Protein AF-A0A7W0YU70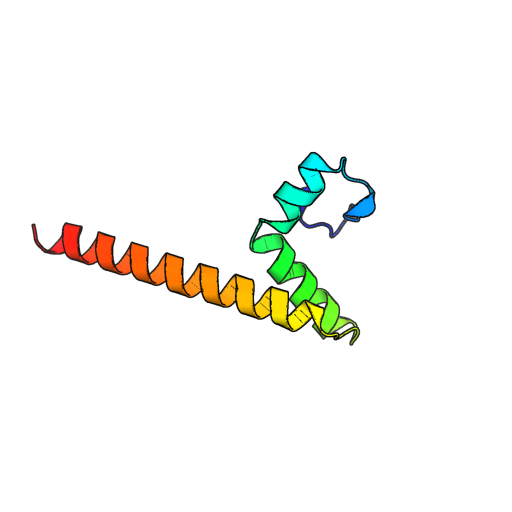-F1 (afdb_monomer_lite)

Radius of gyration: 15.94 Å; chains: 1; bounding box: 41×20×47 Å

pLDDT: mean 84.94, std 12.13, range [49.22, 97.06]

Structure (mmCIF, N/CA/C/O backbone):
data_AF-A0A7W0YU70-F1
#
_entry.id   AF-A0A7W0YU70-F1
#
loop_
_atom_site.group_PDB
_atom_site.id
_atom_site.type_symbol
_atom_site.label_atom_id
_atom_site.label_alt_id
_atom_site.label_comp_id
_atom_site.label_asym_id
_atom_site.label_entity_id
_atom_site.label_seq_id
_atom_site.pdbx_PDB_ins_code
_atom_site.Cartn_x
_atom_site.Cartn_y
_atom_site.Cartn_z
_atom_site.occupancy
_atom_site.B_iso_or_equiv
_atom_site.auth_seq_id
_atom_site.auth_comp_id
_atom_site.auth_asym_id
_atom_site.auth_atom_id
_atom_site.pdbx_PDB_model_num
ATOM 1 N N . MET A 1 1 ? 9.432 11.773 4.087 1.00 52.53 1 MET A N 1
ATOM 2 C CA . MET A 1 1 ? 8.755 10.603 3.479 1.00 52.53 1 MET A CA 1
ATOM 3 C C . MET A 1 1 ? 9.026 10.434 1.972 1.00 52.53 1 MET A C 1
ATOM 5 O O . MET A 1 1 ? 8.302 9.697 1.329 1.00 52.53 1 MET A O 1
ATOM 9 N N . PHE A 1 2 ? 10.070 11.054 1.395 1.00 54.59 2 PHE A N 1
ATOM 10 C CA . PHE A 1 2 ? 10.375 10.934 -0.046 1.00 54.59 2 PHE A CA 1
ATOM 11 C C . PHE A 1 2 ? 11.467 9.899 -0.367 1.00 54.59 2 PHE A C 1
ATOM 13 O O . PHE A 1 2 ? 11.479 9.341 -1.454 1.00 54.59 2 PHE A O 1
ATOM 20 N N . LEU A 1 3 ? 12.364 9.615 0.587 1.00 58.88 3 LEU A N 1
ATOM 21 C CA . LEU A 1 3 ? 13.433 8.623 0.414 1.00 58.88 3 LEU A CA 1
ATOM 22 C C . LEU A 1 3 ? 12.855 7.218 0.181 1.00 58.88 3 LEU A C 1
ATOM 24 O O . LEU A 1 3 ? 13.148 6.605 -0.832 1.00 58.88 3 LEU A O 1
ATOM 28 N N . PHE A 1 4 ? 11.933 6.768 1.034 1.00 55.19 4 PHE A N 1
ATOM 29 C CA . PHE A 1 4 ? 11.307 5.437 0.957 1.00 55.19 4 PHE A CA 1
ATOM 30 C C . PHE A 1 4 ? 10.190 5.308 -0.089 1.00 55.19 4 PHE A C 1
ATOM 32 O O . PHE A 1 4 ? 9.522 4.284 -0.166 1.00 55.19 4 PHE A O 1
ATOM 39 N N . ALA A 1 5 ? 9.954 6.349 -0.887 1.00 59.19 5 ALA A N 1
ATOM 40 C CA . ALA A 1 5 ? 8.913 6.359 -1.910 1.00 59.19 5 ALA A CA 1
ATOM 41 C C . ALA A 1 5 ? 9.328 5.588 -3.180 1.00 59.19 5 ALA A C 1
ATOM 43 O O . ALA A 1 5 ? 8.529 5.432 -4.098 1.00 59.19 5 ALA A O 1
ATOM 44 N N . THR A 1 6 ? 10.585 5.130 -3.264 1.00 64.06 6 THR A N 1
ATOM 45 C CA . THR A 1 6 ? 11.201 4.490 -4.445 1.00 64.06 6 THR A CA 1
ATOM 46 C C . THR A 1 6 ? 11.077 5.283 -5.753 1.00 64.06 6 THR A C 1
ATOM 48 O O . THR A 1 6 ? 11.196 4.761 -6.863 1.00 64.06 6 THR A O 1
ATOM 51 N N . THR A 1 7 ? 10.788 6.579 -5.655 1.00 65.44 7 THR A N 1
ATOM 52 C CA . THR A 1 7 ? 10.691 7.487 -6.801 1.00 65.44 7 THR A CA 1
ATOM 53 C C . THR A 1 7 ? 12.072 7.919 -7.278 1.00 65.44 7 THR A C 1
ATOM 55 O O . THR A 1 7 ? 12.297 7.959 -8.481 1.00 65.44 7 THR A O 1
ATOM 58 N N . PHE A 1 8 ? 13.000 8.175 -6.348 1.00 65.81 8 PHE A N 1
ATOM 59 C CA . PHE A 1 8 ? 14.382 8.572 -6.651 1.00 65.81 8 PHE A CA 1
ATOM 60 C C . PHE A 1 8 ? 15.425 7.471 -6.404 1.00 65.81 8 PHE A C 1
ATOM 62 O O . PHE A 1 8 ? 16.481 7.501 -7.026 1.00 65.81 8 PHE A O 1
ATOM 69 N N . PHE A 1 9 ? 15.134 6.492 -5.537 1.00 65.56 9 PHE A N 1
ATOM 70 C CA . PHE A 1 9 ? 16.012 5.351 -5.245 1.00 65.56 9 PHE A CA 1
ATOM 71 C C . PHE A 1 9 ? 15.260 4.037 -5.488 1.00 65.56 9 PHE A C 1
ATOM 73 O O . PHE A 1 9 ? 14.305 3.765 -4.761 1.00 65.56 9 PHE A O 1
ATOM 80 N N . PRO A 1 10 ? 15.627 3.232 -6.500 1.00 69.69 10 PRO A N 1
ATOM 81 C CA . PRO A 1 10 ? 14.942 1.971 -6.753 1.00 69.69 10 PRO A CA 1
ATOM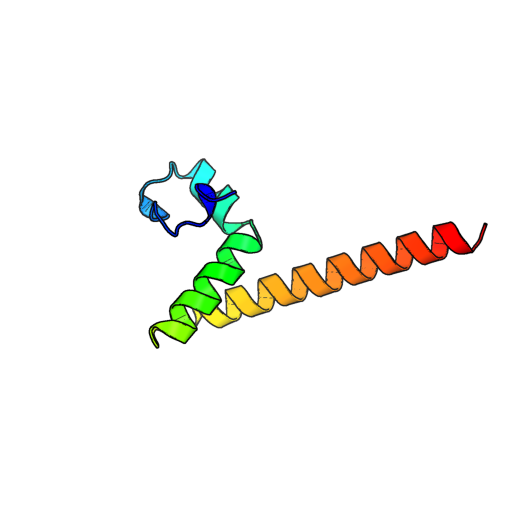 82 C C . PRO A 1 10 ? 15.123 1.002 -5.581 1.00 69.69 10 PRO A C 1
ATOM 84 O O . PRO A 1 10 ? 16.133 1.039 -4.879 1.00 69.69 10 PRO A O 1
ATOM 87 N N . LEU A 1 11 ? 14.130 0.129 -5.388 1.00 71.94 11 LEU A N 1
ATOM 88 C CA . LEU A 1 11 ? 14.061 -0.797 -4.256 1.00 71.94 11 LEU A CA 1
ATOM 89 C C . LEU A 1 11 ? 15.333 -1.660 -4.125 1.00 71.94 11 LEU A C 1
ATOM 91 O O . LEU A 1 11 ? 15.826 -1.859 -3.022 1.00 71.94 11 LEU A O 1
ATOM 95 N N . SER A 1 12 ? 15.932 -2.036 -5.260 1.00 75.12 12 SER A N 1
ATOM 96 C CA . SER A 1 12 ? 17.155 -2.844 -5.369 1.00 75.12 12 SER A CA 1
ATOM 97 C C . SER A 1 12 ? 18.425 -2.207 -4.791 1.00 75.12 12 SER A C 1
ATOM 99 O O . SER A 1 12 ? 19.466 -2.856 -4.752 1.00 75.12 12 SER A O 1
ATOM 101 N N . VAL A 1 13 ? 18.389 -0.923 -4.421 1.00 78.50 13 VAL A N 1
ATOM 102 C CA . VAL A 1 13 ? 19.528 -0.212 -3.810 1.00 78.50 13 VAL A CA 1
ATOM 103 C C . VAL A 1 13 ? 19.489 -0.321 -2.284 1.00 78.50 13 VAL A C 1
ATOM 105 O O . VAL A 1 13 ? 20.493 -0.063 -1.618 1.00 78.50 13 VAL A O 1
ATOM 108 N N . TYR A 1 14 ? 18.346 -0.702 -1.710 1.00 75.25 14 TYR A N 1
ATOM 109 C CA . TYR A 1 14 ? 18.226 -0.855 -0.269 1.00 75.25 14 TYR A CA 1
ATOM 110 C C . TYR A 1 14 ? 18.865 -2.163 0.218 1.00 75.25 14 TYR A C 1
ATOM 112 O O . TYR A 1 14 ? 18.762 -3.189 -0.448 1.00 75.25 14 TYR A O 1
ATOM 120 N N . PRO A 1 15 ? 19.493 -2.156 1.409 1.00 82.31 15 PRO A N 1
ATOM 121 C CA . PRO A 1 15 ? 19.788 -3.383 2.137 1.00 82.31 15 PRO A CA 1
ATOM 122 C C . PRO A 1 15 ? 18.507 -4.200 2.331 1.00 82.31 15 PRO A C 1
ATOM 124 O O . PRO A 1 15 ? 17.463 -3.623 2.637 1.00 82.31 15 PRO A O 1
ATOM 127 N N . GLU A 1 16 ? 18.601 -5.525 2.238 1.00 83.50 16 GLU A N 1
ATOM 128 C CA . GLU A 1 16 ? 17.455 -6.451 2.255 1.00 83.50 16 GLU A CA 1
ATOM 129 C C . GLU A 1 16 ? 16.470 -6.185 3.411 1.00 83.50 16 GLU A C 1
ATOM 131 O O . GLU A 1 16 ? 15.260 -6.132 3.218 1.00 83.50 16 GLU A O 1
ATOM 136 N N . ALA A 1 17 ? 16.972 -5.905 4.619 1.00 83.44 17 ALA A N 1
ATOM 137 C CA . ALA A 1 17 ? 16.124 -5.584 5.770 1.00 83.44 17 ALA A CA 1
ATOM 138 C C . ALA A 1 17 ? 15.248 -4.332 5.558 1.00 83.44 17 ALA A C 1
ATOM 140 O O . ALA A 1 17 ? 14.112 -4.276 6.025 1.00 83.44 17 ALA A O 1
ATOM 141 N N . ILE A 1 18 ? 15.769 -3.320 4.863 1.00 82.31 18 ILE A N 1
ATOM 142 C CA . ILE A 1 18 ? 15.048 -2.075 4.576 1.00 82.31 18 ILE A CA 1
ATOM 143 C C . ILE A 1 18 ? 14.058 -2.289 3.431 1.00 82.31 18 ILE A C 1
ATOM 145 O O . ILE A 1 18 ? 12.969 -1.720 3.466 1.00 82.31 18 ILE A O 1
ATOM 149 N N . GLU A 1 19 ? 14.391 -3.138 2.460 1.00 82.25 19 GLU A N 1
ATOM 150 C CA . GLU A 1 19 ? 13.485 -3.514 1.374 1.00 82.25 19 GLU A CA 1
ATOM 151 C C . GLU A 1 19 ? 12.176 -4.106 1.914 1.00 82.25 19 GLU A C 1
ATOM 153 O O . GLU A 1 19 ? 11.100 -3.610 1.575 1.00 82.25 19 GLU A O 1
ATOM 158 N N . TRP A 1 20 ? 12.255 -5.064 2.842 1.00 84.38 20 TRP A N 1
ATOM 159 C CA . TRP A 1 20 ? 11.071 -5.640 3.489 1.00 84.38 20 TRP A CA 1
ATOM 160 C C . TRP A 1 20 ? 10.226 -4.597 4.228 1.00 84.38 20 TRP A C 1
ATOM 162 O O . TRP A 1 20 ? 8.997 -4.619 4.149 1.00 84.38 20 TRP A O 1
ATOM 172 N N . ILE A 1 21 ? 10.870 -3.651 4.920 1.00 85.69 21 ILE A N 1
ATOM 173 C CA . ILE A 1 21 ? 10.167 -2.571 5.626 1.00 85.69 21 ILE A CA 1
ATOM 174 C C . ILE A 1 21 ? 9.429 -1.672 4.633 1.00 85.69 21 ILE A C 1
ATOM 176 O O . ILE A 1 21 ? 8.277 -1.323 4.873 1.00 85.69 21 ILE A O 1
ATOM 180 N N . VAL A 1 22 ? 10.073 -1.296 3.527 1.00 83.62 22 VAL A N 1
ATOM 181 C CA . VAL A 1 22 ? 9.473 -0.425 2.508 1.00 83.62 22 VAL A CA 1
ATOM 182 C C . VAL A 1 22 ? 8.309 -1.119 1.812 1.00 83.62 22 VAL A C 1
ATOM 184 O O . VAL A 1 22 ? 7.256 -0.501 1.662 1.00 83.62 22 VAL A O 1
ATOM 187 N N . GLN A 1 23 ? 8.461 -2.395 1.450 1.00 84.94 23 GLN A N 1
ATOM 188 C CA . GLN A 1 23 ? 7.379 -3.186 0.861 1.00 84.94 23 GLN A CA 1
ATOM 189 C C . GLN A 1 23 ? 6.179 -3.302 1.807 1.00 84.94 23 GLN A C 1
ATOM 191 O O . GLN A 1 23 ? 5.044 -3.282 1.355 1.00 84.94 23 GLN A O 1
ATOM 196 N N . ALA A 1 24 ? 6.404 -3.344 3.122 1.00 86.56 24 ALA A N 1
ATOM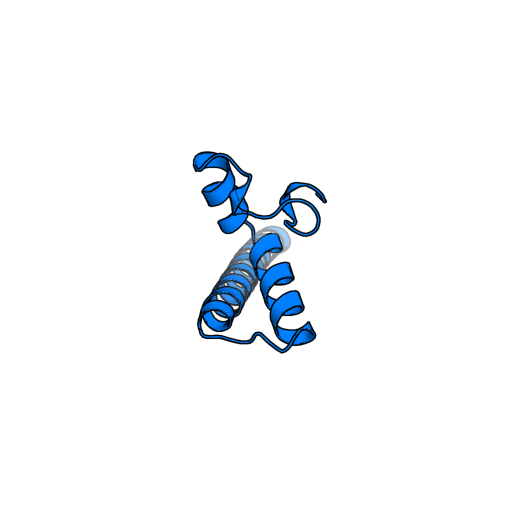 197 C CA . ALA A 1 24 ? 5.328 -3.367 4.108 1.00 86.56 24 ALA A CA 1
ATOM 198 C C . ALA A 1 24 ? 4.609 -2.016 4.291 1.00 86.56 24 ALA A C 1
ATOM 200 O O . ALA A 1 24 ? 3.668 -1.943 5.081 1.00 86.56 24 ALA A O 1
ATOM 201 N N . LEU A 1 25 ? 5.025 -0.933 3.624 1.00 88.12 25 LEU A N 1
ATOM 202 C CA . LEU A 1 25 ? 4.360 0.363 3.739 1.00 88.12 25 LEU A CA 1
ATOM 203 C C . LEU A 1 25 ? 3.230 0.502 2.705 1.00 88.12 25 LEU A C 1
ATOM 205 O O . LEU A 1 25 ? 3.463 0.324 1.509 1.00 88.12 25 LEU A O 1
ATOM 209 N N . PRO A 1 26 ? 2.034 0.986 3.099 1.00 88.62 26 PRO A N 1
ATOM 210 C CA . PRO A 1 26 ? 0.948 1.248 2.147 1.00 88.62 26 PRO A CA 1
ATOM 211 C C . PRO A 1 26 ? 1.339 2.278 1.079 1.00 88.62 26 PRO A C 1
ATOM 213 O O . PRO A 1 26 ? 0.853 2.235 -0.049 1.00 88.62 26 PRO A O 1
ATOM 216 N N . LEU A 1 27 ? 2.249 3.197 1.416 1.00 89.06 27 LEU A N 1
ATOM 217 C CA . LEU A 1 27 ? 2.731 4.217 0.490 1.00 89.06 27 LEU A CA 1
ATOM 218 C C . LEU A 1 27 ? 3.471 3.610 -0.713 1.00 89.06 27 LEU A C 1
ATOM 220 O O . LEU A 1 27 ? 3.316 4.111 -1.824 1.00 89.06 27 LEU A O 1
ATOM 224 N N . TYR A 1 28 ? 4.235 2.533 -0.503 1.00 88.56 28 TYR A N 1
ATOM 225 C CA . TYR A 1 28 ? 4.953 1.837 -1.571 1.00 88.56 28 TYR A CA 1
ATOM 226 C C . TYR A 1 28 ? 3.969 1.249 -2.595 1.00 88.56 28 TYR A C 1
ATOM 228 O O . TYR A 1 28 ? 4.033 1.587 -3.779 1.00 88.56 28 TYR A O 1
ATOM 236 N N . HIS A 1 29 ? 2.975 0.494 -2.116 1.00 90.75 29 HIS A N 1
ATOM 237 C CA . HIS A 1 29 ? 1.928 -0.101 -2.952 1.00 90.75 29 HIS A CA 1
ATOM 238 C C . HIS A 1 29 ? 1.114 0.939 -3.738 1.00 90.75 29 HIS A C 1
ATOM 240 O O . HIS A 1 29 ? 0.781 0.717 -4.903 1.00 90.75 29 HIS A O 1
ATOM 246 N N . GLY A 1 30 ? 0.815 2.095 -3.134 1.00 91.00 30 GLY A N 1
ATOM 247 C CA . GLY A 1 30 ? 0.121 3.190 -3.819 1.00 91.00 30 GLY A CA 1
ATOM 248 C C . GLY A 1 30 ? 0.934 3.783 -4.972 1.00 91.00 30 GLY A C 1
ATOM 249 O O . GLY A 1 30 ? 0.409 3.971 -6.071 1.00 91.00 30 GLY A O 1
ATOM 250 N N . ILE A 1 31 ? 2.223 4.042 -4.748 1.00 89.94 31 ILE A N 1
ATOM 251 C CA . ILE A 1 31 ? 3.117 4.602 -5.771 1.00 89.94 31 ILE A CA 1
ATOM 252 C C . ILE A 1 31 ? 3.314 3.617 -6.918 1.00 89.94 31 ILE A C 1
ATOM 254 O O . ILE A 1 31 ? 3.255 4.015 -8.082 1.00 89.94 31 ILE A O 1
ATOM 258 N N . GLU A 1 32 ? 3.553 2.344 -6.613 1.00 90.00 32 GLU A N 1
ATOM 259 C CA . GLU A 1 32 ? 3.763 1.324 -7.636 1.00 90.00 32 GLU A CA 1
ATOM 260 C C . GLU A 1 32 ? 2.517 1.120 -8.506 1.00 90.00 32 GLU A C 1
ATOM 262 O O . GLU A 1 32 ? 2.626 1.057 -9.734 1.00 90.00 32 GLU A O 1
ATOM 267 N N . LEU A 1 33 ? 1.328 1.113 -7.895 1.00 92.00 33 LEU A N 1
ATOM 268 C CA . LEU A 1 33 ? 0.062 1.028 -8.618 1.00 92.00 33 LEU A CA 1
ATOM 269 C C . LEU A 1 33 ? -0.135 2.220 -9.567 1.00 92.00 33 LEU A C 1
ATOM 271 O O . LEU A 1 33 ? -0.395 2.020 -10.753 1.00 92.00 33 LEU A O 1
ATOM 275 N N . VAL A 1 34 ? 0.040 3.454 -9.080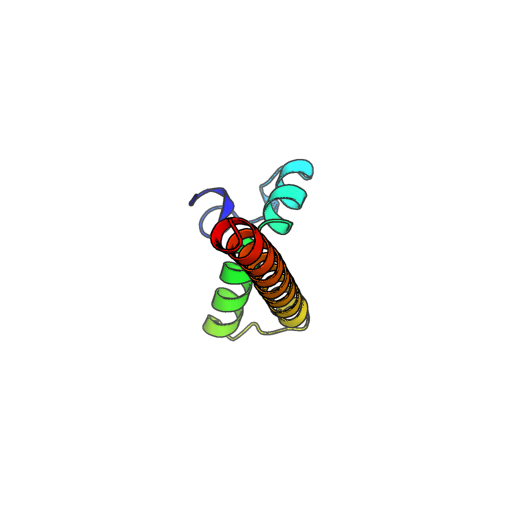 1.00 92.69 34 VAL A N 1
ATOM 276 C CA . VAL A 1 34 ? -0.091 4.667 -9.909 1.00 92.69 34 VAL A CA 1
ATOM 277 C C . VAL A 1 34 ? 0.939 4.679 -11.037 1.00 92.69 34 VAL A C 1
ATOM 279 O O . VAL A 1 34 ? 0.604 5.007 -12.177 1.00 92.69 34 VAL A O 1
ATOM 282 N N . ARG A 1 35 ? 2.184 4.290 -10.742 1.00 90.94 35 ARG A N 1
ATOM 283 C CA . ARG A 1 35 ? 3.273 4.227 -11.722 1.00 90.94 35 ARG A CA 1
ATOM 284 C C . ARG A 1 35 ? 2.935 3.261 -12.849 1.00 90.94 35 ARG A C 1
ATOM 286 O O . ARG A 1 35 ? 3.004 3.656 -14.006 1.00 90.94 35 ARG A O 1
ATOM 293 N N . ALA A 1 36 ? 2.529 2.039 -12.516 1.00 91.69 36 ALA A N 1
ATOM 294 C CA . ALA A 1 36 ? 2.181 1.025 -13.502 1.00 91.69 36 ALA A CA 1
ATOM 295 C C . ALA A 1 36 ? 0.977 1.414 -14.366 1.00 91.69 36 ALA A C 1
ATOM 297 O O . ALA A 1 36 ? 0.993 1.197 -15.576 1.00 91.69 36 ALA A O 1
ATOM 298 N N . LEU A 1 37 ? -0.051 2.016 -13.761 1.00 92.75 37 LEU A N 1
ATOM 299 C CA . LEU A 1 37 ? -1.214 2.513 -14.498 1.00 92.75 37 LEU A CA 1
ATOM 300 C C . LEU A 1 37 ? -0.839 3.666 -15.440 1.00 92.75 37 LEU A C 1
ATOM 302 O O . LEU A 1 37 ? -1.368 3.747 -16.543 1.00 92.75 37 LEU A O 1
ATOM 306 N N . SER A 1 38 ? 0.099 4.524 -15.033 1.00 92.06 38 SER A N 1
ATOM 307 C CA . SER A 1 38 ? 0.548 5.668 -15.839 1.00 92.06 38 SER A CA 1
ATOM 308 C C . SER A 1 38 ? 1.460 5.260 -16.998 1.00 92.06 38 SER A C 1
ATOM 310 O O . SER A 1 38 ? 1.394 5.856 -18.069 1.00 92.06 38 SER A O 1
ATOM 312 N N . THR A 1 39 ? 2.323 4.258 -16.804 1.00 92.00 39 THR A N 1
ATOM 313 C CA . THR A 1 39 ? 3.248 3.771 -17.842 1.00 92.00 39 THR A CA 1
ATOM 314 C C . THR A 1 39 ? 2.650 2.673 -18.721 1.00 92.00 39 THR A C 1
ATOM 316 O O . THR A 1 39 ? 3.286 2.256 -19.686 1.00 92.00 39 THR A O 1
ATOM 319 N N . GLY A 1 40 ? 1.456 2.175 -18.386 1.00 91.25 40 GLY A N 1
ATOM 320 C CA . GLY A 1 40 ? 0.828 1.033 -19.054 1.00 91.25 40 GLY A CA 1
ATOM 321 C C . GLY A 1 40 ? 1.459 -0.322 -18.707 1.00 91.25 40 GLY A C 1
ATOM 322 O O . GLY A 1 40 ? 1.028 -1.343 -19.236 1.00 91.25 40 GLY A O 1
ATOM 323 N N . ALA A 1 41 ? 2.444 -0.365 -17.803 1.00 90.69 41 ALA A N 1
ATOM 324 C CA . ALA A 1 41 ? 3.125 -1.583 -17.360 1.00 90.69 41 ALA A CA 1
ATOM 325 C C . ALA A 1 41 ? 2.306 -2.349 -16.302 1.00 90.69 41 ALA A C 1
ATOM 327 O O . ALA A 1 41 ? 2.786 -2.637 -15.203 1.00 90.69 41 ALA A O 1
ATOM 328 N N . VAL A 1 42 ? 1.039 -2.634 -16.608 1.00 92.25 42 VAL A N 1
ATOM 329 C CA . VAL A 1 42 ? 0.121 -3.342 -15.709 1.00 92.25 42 VAL A CA 1
ATOM 330 C C . VAL A 1 42 ? 0.378 -4.848 -15.781 1.00 92.25 42 VAL A C 1
ATOM 332 O O . VAL A 1 42 ? 0.413 -5.431 -16.860 1.00 92.25 42 VAL A O 1
ATOM 335 N N . GLY A 1 43 ? 0.528 -5.486 -14.622 1.00 91.56 43 GLY A N 1
ATOM 336 C CA . GLY A 1 43 ? 0.703 -6.927 -14.475 1.00 91.56 43 GLY A CA 1
ATOM 337 C C . GLY A 1 43 ? -0.097 -7.496 -13.300 1.00 91.56 43 GLY A C 1
ATOM 338 O O . GLY A 1 43 ? -1.020 -6.874 -12.773 1.00 91.56 43 GLY A O 1
ATOM 339 N N . VAL A 1 44 ? 0.261 -8.711 -12.881 1.00 92.31 44 VAL A N 1
ATOM 340 C CA . VAL A 1 44 ? -0.418 -9.423 -11.781 1.00 92.31 44 VAL A CA 1
ATOM 341 C C . VAL A 1 44 ? -0.135 -8.775 -10.422 1.00 92.31 44 VAL A C 1
ATOM 343 O O . VAL A 1 44 ? -0.984 -8.792 -9.534 1.00 92.31 44 VAL A O 1
ATOM 346 N N . PHE A 1 45 ? 1.033 -8.149 -10.259 1.00 90.25 45 PHE A N 1
ATOM 347 C CA . PHE A 1 45 ? 1.454 -7.538 -8.996 1.00 90.25 45 PHE A CA 1
ATOM 348 C C . PHE A 1 45 ? 0.544 -6.375 -8.553 1.00 90.25 45 PHE A C 1
ATOM 350 O O . PHE A 1 45 ? 0.361 -6.111 -7.369 1.00 90.25 45 PHE A O 1
ATOM 357 N N . GLN A 1 46 ? -0.129 -5.719 -9.491 1.00 92.69 4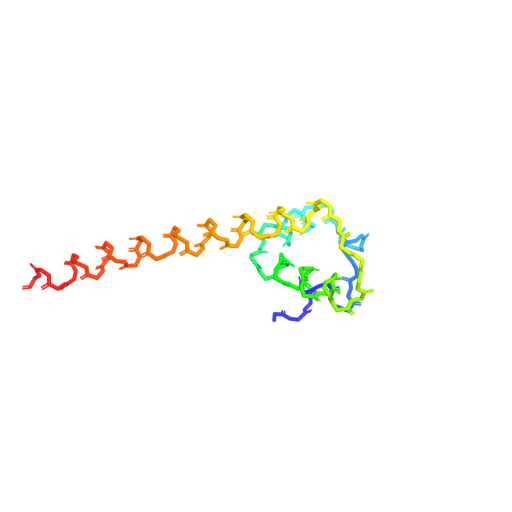6 GLN A N 1
ATOM 358 C CA . GLN A 1 46 ? -1.041 -4.610 -9.239 1.00 92.69 46 GLN A CA 1
ATOM 359 C C . GLN A 1 46 ? -2.278 -5.076 -8.464 1.00 92.69 46 GLN A C 1
ATOM 361 O O . GLN A 1 46 ? -2.816 -4.307 -7.669 1.00 92.69 46 GLN A O 1
ATOM 366 N N . LEU A 1 47 ? -2.677 -6.346 -8.609 1.00 94.00 47 LEU A N 1
ATOM 367 C CA . LEU A 1 47 ? -3.711 -6.949 -7.766 1.00 94.00 47 LEU A CA 1
ATOM 368 C C . LEU A 1 47 ? -3.259 -7.043 -6.306 1.00 94.00 47 LEU A C 1
ATOM 370 O O . LEU A 1 47 ? -4.068 -6.798 -5.416 1.00 94.00 47 LEU A O 1
ATOM 374 N N . VAL A 1 48 ? -1.977 -7.330 -6.052 1.00 94.12 48 VAL A N 1
ATOM 375 C CA . VAL A 1 48 ? -1.403 -7.336 -4.695 1.00 94.12 48 VAL A CA 1
ATOM 376 C C . VAL A 1 48 ? -1.441 -5.930 -4.105 1.00 94.12 48 VAL A C 1
ATOM 378 O O . VAL A 1 48 ? -1.924 -5.760 -2.989 1.00 94.12 48 VAL A O 1
ATOM 381 N N . ASN A 1 49 ? -1.031 -4.915 -4.875 1.00 93.81 49 ASN A N 1
ATOM 382 C CA . ASN A 1 49 ? -1.096 -3.515 -4.442 1.00 93.81 49 ASN A CA 1
ATOM 383 C C . ASN A 1 49 ? -2.527 -3.100 -4.065 1.00 93.81 49 ASN A C 1
ATOM 385 O O . ASN A 1 49 ? -2.750 -2.512 -3.005 1.00 93.81 49 ASN A O 1
ATOM 389 N N . VAL A 1 50 ? -3.510 -3.441 -4.905 1.00 95.50 50 VAL A N 1
ATOM 390 C CA . VAL A 1 50 ? -4.930 -3.153 -4.647 1.00 95.50 50 VAL A CA 1
ATOM 391 C C . VAL A 1 50 ? -5.433 -3.906 -3.417 1.00 95.50 50 VAL A C 1
ATOM 393 O O . VAL A 1 50 ? -6.039 -3.295 -2.537 1.00 95.50 50 VAL A O 1
ATOM 396 N N . ALA A 1 51 ? -5.170 -5.210 -3.323 1.00 95.94 51 ALA A N 1
ATOM 397 C CA . ALA A 1 51 ? -5.607 -6.034 -2.200 1.00 95.94 51 ALA A CA 1
ATOM 398 C C . ALA A 1 51 ? -5.017 -5.543 -0.871 1.00 95.94 51 ALA A C 1
ATOM 400 O O . ALA A 1 51 ? -5.737 -5.445 0.127 1.00 95.94 51 ALA A O 1
ATOM 401 N N . TYR A 1 52 ? -3.734 -5.177 -0.864 1.00 95.38 52 TYR A N 1
ATOM 402 C CA . TYR A 1 52 ? -3.060 -4.634 0.309 1.00 95.38 52 TYR A CA 1
ATOM 403 C C . TYR A 1 52 ? -3.707 -3.320 0.764 1.00 95.38 52 TYR A C 1
ATOM 405 O O . TYR A 1 52 ? -4.089 -3.180 1.929 1.00 95.38 52 TYR A O 1
ATOM 413 N N . LEU A 1 53 ? -3.886 -2.366 -0.158 1.00 95.00 53 LEU A N 1
ATOM 414 C CA . LEU A 1 53 ? -4.478 -1.061 0.146 1.00 95.00 53 LEU A CA 1
ATOM 415 C C . LEU A 1 53 ? -5.928 -1.180 0.626 1.00 95.00 53 LEU A C 1
ATOM 417 O O . LEU A 1 53 ? -6.304 -0.515 1.592 1.00 95.00 53 LEU A O 1
ATOM 421 N N . LEU A 1 54 ? -6.727 -2.049 -0.001 1.00 96.88 54 LEU A N 1
ATOM 422 C CA . LEU A 1 54 ? -8.097 -2.326 0.436 1.00 96.88 54 LEU A CA 1
ATOM 423 C C . LEU A 1 54 ? -8.123 -2.915 1.845 1.00 96.88 54 LEU A C 1
ATOM 425 O O . LEU A 1 54 ? -8.884 -2.445 2.688 1.00 96.88 54 LEU A O 1
ATOM 429 N N . THR A 1 55 ? -7.266 -3.899 2.120 1.00 96.38 55 THR A N 1
ATOM 430 C CA . THR A 1 55 ? -7.180 -4.530 3.443 1.00 96.38 55 THR A CA 1
ATOM 431 C C . THR A 1 55 ? -6.819 -3.499 4.508 1.00 96.38 55 THR A C 1
ATOM 433 O O . THR A 1 55 ? -7.513 -3.387 5.517 1.00 96.38 55 THR A O 1
ATOM 436 N N . MET A 1 56 ? -5.794 -2.681 4.262 1.00 95.31 56 MET A N 1
ATOM 437 C CA . MET A 1 56 ? -5.388 -1.615 5.181 1.00 95.31 56 MET A CA 1
ATOM 438 C C . MET A 1 56 ? -6.488 -0.571 5.395 1.00 95.31 56 MET A C 1
ATOM 440 O O . MET A 1 56 ? -6.728 -0.162 6.531 1.00 95.31 56 MET A O 1
ATOM 444 N N . GLY A 1 57 ? -7.183 -0.162 4.331 1.00 94.94 57 GLY A N 1
ATOM 445 C CA . GLY A 1 57 ? -8.294 0.785 4.416 1.00 94.94 57 GLY A CA 1
ATOM 446 C C . GLY A 1 57 ? -9.463 0.247 5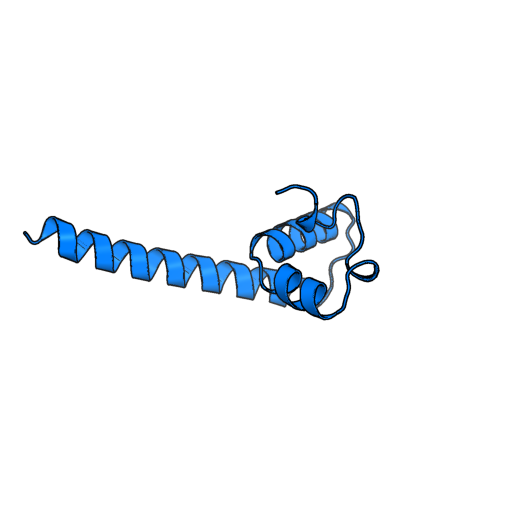.241 1.00 94.94 57 GLY A C 1
ATOM 447 O O . GLY A 1 57 ? -9.952 0.935 6.136 1.00 94.94 57 GLY A O 1
ATOM 448 N N . VAL A 1 58 ? -9.873 -1.000 4.994 1.00 97.06 58 VAL A N 1
ATOM 449 C CA . VAL A 1 58 ? -10.967 -1.661 5.723 1.00 97.06 58 VAL A CA 1
ATOM 450 C C . VAL A 1 58 ? -10.604 -1.873 7.192 1.00 97.06 58 VAL A C 1
ATOM 452 O O . VAL A 1 58 ? -11.405 -1.551 8.069 1.00 97.06 58 VAL A O 1
ATOM 455 N N . VAL A 1 59 ? -9.393 -2.358 7.482 1.00 96.56 59 VAL A N 1
ATOM 456 C CA . VAL A 1 59 ? -8.919 -2.559 8.862 1.00 96.56 59 VAL A CA 1
ATOM 457 C C . VAL A 1 59 ? -8.836 -1.225 9.603 1.00 96.56 59 VAL A C 1
ATOM 459 O O . VAL A 1 59 ? -9.343 -1.110 10.720 1.00 96.56 59 VAL A O 1
ATOM 462 N N . GLY A 1 60 ? -8.252 -0.200 8.978 1.00 93.88 60 GLY A N 1
ATOM 463 C CA . GLY A 1 60 ? -8.161 1.139 9.556 1.00 93.88 60 GLY A CA 1
ATOM 464 C C . GLY A 1 60 ? -9.536 1.738 9.848 1.00 93.88 60 GLY A C 1
ATOM 465 O O . GLY A 1 60 ? -9.758 2.256 10.943 1.00 93.88 60 GLY A O 1
ATOM 466 N N . MET A 1 61 ? -10.478 1.604 8.909 1.00 94.88 61 MET A N 1
ATOM 467 C CA . MET A 1 61 ? -11.859 2.053 9.085 1.00 94.88 61 MET A CA 1
ATOM 468 C C . MET A 1 61 ? -12.552 1.304 10.225 1.00 94.88 61 MET A C 1
ATOM 470 O O . MET A 1 61 ? -13.125 1.940 11.103 1.00 94.88 61 MET A O 1
ATOM 474 N N . PHE A 1 62 ? -12.444 -0.024 10.270 1.00 95.94 62 PHE A N 1
ATOM 475 C CA . PHE A 1 62 ? -13.049 -0.842 11.320 1.00 95.94 62 PHE A CA 1
ATOM 476 C C . PHE A 1 62 ? -12.542 -0.465 12.721 1.00 95.94 62 PHE A C 1
ATOM 478 O O . PHE A 1 62 ? -13.338 -0.282 13.646 1.00 95.94 62 PHE A O 1
ATOM 485 N N . ILE A 1 63 ? -11.223 -0.302 12.876 1.00 95.00 63 ILE A N 1
ATOM 486 C CA . ILE A 1 63 ? -10.609 0.119 14.143 1.00 95.00 63 ILE A CA 1
ATOM 487 C C . ILE A 1 63 ? -11.077 1.527 14.522 1.00 95.00 63 ILE A C 1
ATOM 489 O O . ILE A 1 63 ? -11.433 1.767 15.679 1.00 95.00 63 ILE A O 1
ATOM 493 N N . ALA A 1 64 ? -11.098 2.456 13.562 1.00 92.88 64 ALA A N 1
ATOM 494 C CA . ALA A 1 64 ? -11.548 3.823 13.795 1.00 92.88 64 ALA A CA 1
ATOM 495 C C . ALA A 1 64 ? -13.017 3.870 14.241 1.00 92.88 64 ALA A C 1
ATOM 497 O O . ALA A 1 64 ? -13.313 4.518 15.244 1.00 92.88 64 ALA A O 1
ATOM 498 N N . SER A 1 65 ? -13.909 3.132 13.573 1.00 91.81 65 SER A N 1
ATOM 499 C CA . SER A 1 65 ? -15.323 3.021 13.950 1.00 91.81 65 SER A CA 1
ATOM 500 C C . SER A 1 65 ? -15.485 2.493 15.374 1.00 91.81 65 SER A C 1
ATOM 502 O O . SER A 1 65 ? -16.118 3.147 16.197 1.00 91.81 65 SER A O 1
ATOM 504 N N . LYS A 1 66 ? -14.819 1.381 15.719 1.00 91.50 66 LYS A N 1
ATOM 505 C CA . LYS A 1 66 ? -14.871 0.815 17.079 1.00 91.50 66 LYS A CA 1
ATOM 506 C C . LYS A 1 66 ? -14.368 1.784 18.146 1.00 91.50 66 LYS A C 1
ATOM 508 O O . LYS A 1 66 ? -14.921 1.836 19.245 1.00 91.50 66 LYS A O 1
ATOM 513 N N . ARG A 1 67 ? -13.317 2.545 17.839 1.00 91.44 67 ARG A N 1
ATOM 514 C CA . ARG A 1 67 ? -12.762 3.542 18.758 1.00 91.44 67 ARG A CA 1
ATOM 515 C C . ARG A 1 67 ? -13.713 4.722 18.954 1.00 91.44 67 ARG A C 1
ATOM 517 O O . ARG A 1 67 ? -13.829 5.202 20.077 1.00 91.44 67 ARG A O 1
ATOM 524 N N . ILE A 1 68 ? -14.369 5.183 17.890 1.00 91.50 68 ILE A N 1
ATOM 525 C CA . ILE A 1 68 ? -15.345 6.278 17.951 1.00 91.50 68 ILE A CA 1
ATOM 526 C C . ILE A 1 68 ? -16.580 5.848 18.749 1.00 91.50 68 ILE A C 1
ATOM 528 O O . ILE A 1 68 ? -16.966 6.572 19.663 1.00 91.50 68 ILE A O 1
ATOM 532 N N . ASP A 1 69 ? -17.126 4.656 18.498 1.00 88.00 69 ASP A N 1
ATOM 533 C CA . ASP A 1 69 ? -18.270 4.122 19.252 1.00 88.00 69 ASP A CA 1
ATOM 534 C C . ASP A 1 69 ? -17.979 4.085 20.761 1.00 88.00 69 ASP A C 1
ATOM 536 O O . ASP A 1 69 ? -18.778 4.544 21.573 1.00 88.00 69 ASP A O 1
ATOM 540 N N . GLY A 1 70 ? -16.795 3.603 21.152 1.00 85.06 70 GLY A N 1
ATOM 541 C CA . GLY A 1 70 ? -16.391 3.551 22.560 1.00 85.06 70 GLY A CA 1
ATOM 542 C C . GLY A 1 70 ? -16.136 4.920 23.209 1.00 85.06 70 GLY A C 1
ATOM 543 O O . GLY A 1 70 ? -16.218 5.031 24.431 1.00 85.06 70 GLY A O 1
ATOM 544 N N . LEU A 1 71 ? -15.817 5.953 22.422 1.00 83.12 71 LEU A N 1
ATOM 545 C CA . LEU A 1 71 ? -15.633 7.324 22.914 1.00 83.12 71 LEU A CA 1
ATOM 546 C C . LEU A 1 71 ? -16.956 8.092 23.019 1.00 83.12 71 LEU A C 1
ATOM 548 O O . LEU A 1 71 ? -17.068 8.944 23.893 1.00 83.12 71 LEU A O 1
ATOM 552 N N . LEU A 1 72 ? -17.927 7.802 22.147 1.00 77.94 72 LEU A N 1
ATOM 553 C CA . LEU A 1 72 ? -19.237 8.466 22.113 1.00 77.94 72 LEU A CA 1
ATOM 554 C C . LEU A 1 72 ? -20.275 7.835 23.054 1.00 77.94 72 LEU A C 1
ATOM 556 O O . LEU A 1 72 ? -21.270 8.476 23.369 1.00 77.94 72 LEU A O 1
ATOM 560 N N . LEU A 1 73 ? -20.066 6.589 23.491 1.00 70.62 73 LEU A N 1
ATOM 561 C CA . LEU A 1 73 ? -20.931 5.892 24.454 1.00 70.62 73 LEU A CA 1
ATOM 562 C C . LEU A 1 73 ? -20.555 6.160 25.931 1.00 70.62 73 LEU A C 1
ATOM 564 O O . LEU A 1 73 ? -21.029 5.450 26.820 1.00 70.62 73 LEU A O 1
ATOM 568 N N . LYS A 1 74 ? -19.709 7.163 26.194 1.00 49.22 74 LYS A N 1
ATOM 569 C CA . LYS A 1 74 ? -19.503 7.774 27.519 1.00 49.22 74 LYS A CA 1
ATOM 570 C C . LYS A 1 74 ? -20.220 9.112 27.588 1.00 49.22 74 LYS A C 1
ATOM 572 O O . LYS A 1 74 ? -20.698 9.431 28.696 1.00 49.22 74 LYS A O 1
#

Secondary structure (DSSP, 8-state):
--GGGSSSS-GGGS-HHHHHHHHTSHHHHHHHHHHHHHHT---THHHHHHHHHHHHHHHHHHHHHHHHHHHHT-

Sequence (74 aa):
MFLFATTFFPLSVYPEAIEWIVQALPLYHGIELVRALSTGAVGVFQLVNVAYLLTMGVVGMFIASKRIDGLLLK

Foldseek 3Di:
DPVLLCPPPNLVVDDPVVSVVSVLDLSNLVSVLVVCVVVVVDDPCNVVSVVSNVVCVVVVVVVVVVVVVVVVVD